Protein AF-A0A836E7M6-F1 (afdb_monomer_lite)

Sequence (163 aa):
PIEAVTPEIMNKVHDIVLTDRRVKVRELVEATSISHGTVISILHEQLDIKQLSARWVPRLLTVDHKRDRVTISKQCLEMFQRNPDEFLRRFITVDETWIHYFTPEMKKQWTSPNEPAPKKTVKSVGKAMATKFNEFRYELLPHQAYSPDLVPRDYFLFLNLKK

Organism: NCBI:txid230686

pLDDT: mean 73.66, std 19.16, range [34.62, 95.75]

Foldseek 3Di:
DLPPDDPVLLVVLVVVCVVPVPDDLVNNCVVRVDDSVNSVCSQCPVVVHDDDDDDDDVDDDDPVRVVVVVVLVVVLVVVCVVPVVVSVVLDDDDDDDDDPPDPDPDLDDDDDPPDDRDDDDDDDDDDDDPPVCVVVPRDDRDDPPDDCVSDDPPDPPPPPVPD

Structure (mmCIF, N/CA/C/O backbone):
data_AF-A0A836E7M6-F1
#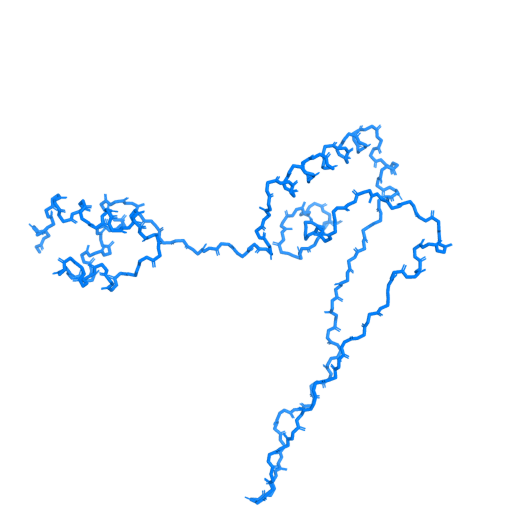
_entry.id   AF-A0A836E7M6-F1
#
loop_
_atom_site.group_PDB
_atom_site.id
_atom_site.type_symbol
_atom_site.label_atom_id
_atom_site.label_alt_id
_atom_site.label_comp_id
_atom_site.label_asym_id
_atom_site.label_entity_id
_atom_site.label_seq_id
_atom_site.pdbx_PDB_ins_code
_atom_site.Cartn_x
_atom_site.Cartn_y
_atom_site.Cartn_z
_atom_site.occupancy
_atom_site.B_iso_or_equiv
_atom_site.auth_seq_id
_atom_site.auth_comp_id
_atom_site.auth_asym_id
_atom_site.auth_atom_id
_atom_site.pdbx_PDB_model_num
ATOM 1 N N . PRO A 1 1 ? -32.120 -8.514 24.073 1.00 38.94 1 PRO A N 1
ATOM 2 C CA . PRO A 1 1 ? -32.872 -7.347 23.546 1.00 38.94 1 PRO A CA 1
ATOM 3 C C . PRO A 1 1 ? -31.928 -6.401 22.777 1.00 38.94 1 PRO A C 1
ATOM 5 O O . PRO A 1 1 ? -31.024 -5.835 23.381 1.00 38.94 1 PRO A O 1
ATOM 8 N N . ILE A 1 2 ? -32.091 -6.310 21.450 1.00 45.38 2 ILE A N 1
ATOM 9 C CA . ILE A 1 2 ? -31.237 -5.553 20.497 1.00 45.38 2 ILE A CA 1
ATOM 10 C C . ILE A 1 2 ? -31.928 -4.221 20.093 1.00 45.38 2 ILE A C 1
ATOM 12 O O . ILE A 1 2 ? -31.637 -3.616 19.074 1.00 45.38 2 ILE A O 1
ATOM 16 N N . GLU A 1 3 ? -32.862 -3.721 20.904 1.00 52.34 3 GLU A N 1
ATOM 17 C CA . GLU A 1 3 ? -33.766 -2.618 20.521 1.00 52.34 3 GLU A CA 1
ATOM 18 C C . GLU A 1 3 ? -33.234 -1.197 20.805 1.00 52.34 3 GLU A C 1
ATOM 20 O O . GLU A 1 3 ? -33.965 -0.229 20.639 1.00 52.34 3 GLU A O 1
ATOM 25 N N . ALA A 1 4 ? -31.969 -1.027 21.206 1.00 58.00 4 ALA A N 1
ATOM 26 C CA . ALA A 1 4 ? -31.433 0.281 21.624 1.00 58.00 4 ALA A CA 1
ATOM 27 C C . ALA A 1 4 ? -30.516 0.978 20.596 1.00 58.00 4 ALA A C 1
ATOM 29 O O . ALA A 1 4 ? -29.920 2.008 20.911 1.00 58.00 4 ALA A O 1
ATOM 30 N N . VAL A 1 5 ? -30.362 0.440 19.382 1.00 66.00 5 VAL A N 1
ATOM 31 C CA . VAL A 1 5 ? -29.508 1.054 18.350 1.00 66.00 5 VAL A CA 1
ATOM 32 C C . VAL A 1 5 ? -30.368 1.928 17.442 1.00 66.00 5 VAL A C 1
ATOM 34 O O . VAL A 1 5 ? -30.961 1.451 16.478 1.00 66.00 5 VAL A O 1
ATOM 37 N N . THR A 1 6 ? -30.466 3.217 17.770 1.00 83.88 6 THR A N 1
ATOM 38 C CA . THR A 1 6 ? -31.168 4.188 16.925 1.00 83.88 6 THR A CA 1
ATOM 39 C C . THR A 1 6 ? -30.327 4.554 15.692 1.00 83.88 6 THR A C 1
ATOM 41 O O . THR A 1 6 ? -29.092 4.527 15.751 1.00 83.88 6 THR A O 1
ATOM 44 N N . PRO A 1 7 ? -30.956 4.958 14.573 1.00 86.69 7 PRO A N 1
ATOM 45 C CA . PRO A 1 7 ? -30.233 5.461 13.401 1.00 86.69 7 PRO A CA 1
ATOM 46 C C . PRO A 1 7 ? -29.308 6.642 13.736 1.00 86.69 7 PRO A C 1
ATOM 48 O O . PRO A 1 7 ? -28.227 6.772 13.174 1.00 86.69 7 PRO A O 1
ATOM 51 N N . GLU A 1 8 ? -29.699 7.475 14.702 1.00 89.50 8 GLU A N 1
ATOM 52 C CA . GLU A 1 8 ? -28.905 8.605 15.201 1.00 89.50 8 GLU A CA 1
ATOM 53 C C . GLU A 1 8 ? -27.584 8.151 15.831 1.00 89.50 8 GLU A C 1
ATOM 55 O O . GLU A 1 8 ? -26.526 8.719 15.559 1.00 89.50 8 GLU A O 1
ATOM 60 N N . ILE A 1 9 ? -27.632 7.085 16.633 1.00 89.19 9 ILE A N 1
ATOM 61 C CA . ILE A 1 9 ? -26.455 6.460 17.233 1.00 89.19 9 ILE A CA 1
ATOM 62 C C . ILE A 1 9 ? -25.532 5.886 16.153 1.00 89.19 9 ILE A C 1
ATOM 64 O O . ILE A 1 9 ? -24.318 6.087 16.215 1.00 89.19 9 ILE A O 1
ATOM 68 N N . MET A 1 10 ? -26.098 5.198 15.157 1.00 91.25 10 MET A N 1
ATOM 69 C CA . MET A 1 10 ? -25.321 4.634 14.051 1.00 91.25 10 MET A CA 1
ATOM 70 C C . MET A 1 10 ? -24.617 5.726 13.249 1.00 91.25 10 MET A C 1
ATOM 72 O O . MET A 1 10 ? -23.420 5.611 12.990 1.00 91.25 10 MET A O 1
ATOM 76 N N . ASN A 1 11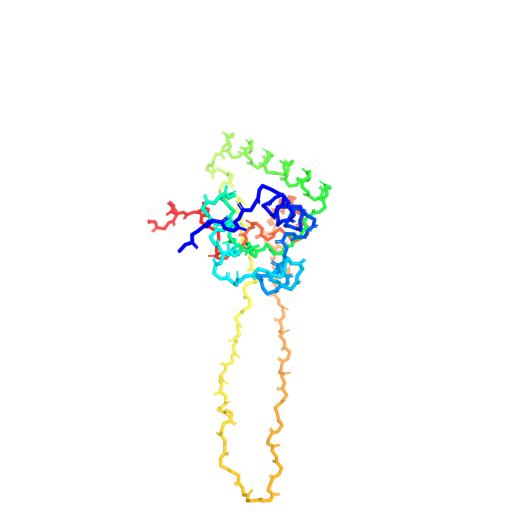 ? -25.335 6.803 12.923 1.00 93.44 11 ASN A N 1
ATOM 77 C CA . ASN A 1 11 ? -24.777 7.954 12.218 1.00 93.44 11 ASN A CA 1
ATOM 78 C C . ASN A 1 11 ? -23.654 8.601 13.032 1.00 93.44 11 ASN A C 1
ATOM 80 O O . ASN A 1 11 ? -22.582 8.857 12.496 1.00 93.44 11 ASN A O 1
ATOM 84 N N . LYS A 1 12 ? -23.835 8.756 14.348 1.00 93.94 12 LYS A N 1
ATOM 85 C CA . LYS A 1 12 ? -22.792 9.294 15.229 1.00 93.94 12 LYS A CA 1
ATOM 86 C C . LYS A 1 12 ? -21.534 8.415 15.258 1.00 93.94 12 LYS A C 1
ATOM 88 O O . LYS A 1 12 ? -20.429 8.945 15.171 1.00 93.94 12 LYS A O 1
ATOM 93 N N . VAL A 1 13 ? -21.673 7.088 15.364 1.00 94.00 13 VAL A N 1
ATOM 94 C CA . VAL A 1 13 ? -20.526 6.156 15.286 1.00 94.00 13 VAL A CA 1
ATOM 95 C C . VAL A 1 13 ? -19.837 6.273 13.926 1.00 94.00 13 VAL A C 1
ATOM 97 O O . VAL A 1 13 ? -18.610 6.367 13.863 1.00 94.00 13 VAL A O 1
ATOM 100 N N . HIS A 1 14 ? -20.619 6.304 12.848 1.00 94.81 14 HIS A N 1
ATOM 101 C CA . HIS A 1 14 ? -20.114 6.430 11.488 1.00 94.81 14 HIS A CA 1
ATOM 102 C C . HIS A 1 14 ? -19.328 7.737 11.291 1.00 94.81 14 HIS A C 1
ATOM 104 O O . HIS A 1 14 ? -18.195 7.696 10.812 1.00 94.81 14 HIS A O 1
ATOM 110 N N . ASP A 1 15 ? -19.861 8.871 11.745 1.00 95.69 15 ASP A N 1
ATOM 111 C CA . ASP A 1 15 ? -19.222 10.185 11.627 1.00 95.69 15 ASP A CA 1
ATOM 112 C C . ASP A 1 15 ? -17.899 10.263 12.399 1.00 95.69 15 ASP A C 1
ATOM 114 O O . ASP A 1 15 ? -16.906 10.787 11.881 1.00 95.69 15 ASP A O 1
ATOM 118 N N . ILE A 1 16 ? -17.836 9.684 13.606 1.00 95.50 16 ILE A N 1
ATOM 119 C CA . ILE A 1 16 ? -16.590 9.624 14.386 1.00 95.50 16 ILE A CA 1
ATOM 120 C C . ILE A 1 16 ? -15.530 8.810 13.631 1.00 95.50 16 ILE A C 1
ATOM 122 O O . ILE A 1 16 ? -14.387 9.253 13.508 1.00 95.50 16 ILE A O 1
ATOM 126 N N . VAL A 1 17 ? -15.904 7.655 13.071 1.00 94.44 17 VAL A N 1
ATOM 127 C CA . VAL A 1 17 ? -14.979 6.805 12.304 1.00 94.44 17 VAL A CA 1
ATOM 128 C C . VAL A 1 17 ? -14.541 7.465 10.993 1.00 94.44 17 VAL A C 1
ATOM 130 O O . VAL A 1 17 ? -13.392 7.301 10.581 1.00 94.44 17 VAL A O 1
ATOM 133 N N . LEU A 1 18 ? -15.422 8.204 10.312 1.00 93.56 18 LEU A N 1
ATOM 134 C CA . LEU A 1 18 ? -15.051 8.967 9.116 1.00 93.56 18 LEU A CA 1
ATOM 135 C C . LEU A 1 18 ? -14.072 10.101 9.441 1.00 93.56 18 LEU A C 1
ATOM 137 O O . LEU A 1 18 ? -13.164 10.353 8.646 1.00 93.56 18 LEU A O 1
ATOM 141 N N . THR A 1 19 ? -14.249 10.746 10.596 1.00 95.50 19 THR A N 1
ATOM 142 C CA . THR A 1 19 ? -13.398 11.849 11.065 1.00 95.50 19 THR A CA 1
ATOM 143 C C . THR A 1 19 ? -12.013 11.355 11.478 1.00 95.50 19 THR A C 1
ATOM 145 O O . THR A 1 19 ? -11.009 11.927 11.055 1.00 95.50 19 THR A O 1
ATOM 148 N N . ASP A 1 20 ? -11.940 10.266 12.249 1.00 94.25 20 ASP A N 1
ATOM 149 C CA . ASP A 1 20 ? -10.681 9.617 12.616 1.00 94.25 20 ASP A CA 1
ATOM 150 C C . ASP A 1 20 ? -10.727 8.108 12.351 1.00 94.25 20 ASP A C 1
ATOM 152 O O . ASP A 1 20 ? -11.255 7.307 13.124 1.00 94.25 20 ASP A O 1
ATOM 156 N N . ARG A 1 21 ? -10.062 7.699 11.267 1.00 92.50 21 ARG A N 1
ATOM 157 C CA . ARG A 1 21 ? -9.942 6.292 10.857 1.00 92.50 21 ARG A CA 1
ATOM 158 C C . ARG A 1 21 ? -9.106 5.434 11.814 1.00 92.50 21 ARG A C 1
ATOM 160 O O . ARG A 1 21 ? -9.010 4.226 11.598 1.00 92.50 21 ARG A O 1
ATOM 167 N N . ARG A 1 22 ? -8.455 6.029 12.820 1.00 93.75 22 ARG A N 1
ATOM 168 C CA . ARG A 1 22 ? -7.638 5.341 13.834 1.00 93.75 22 ARG A CA 1
ATOM 169 C C . ARG A 1 22 ? -8.299 5.300 15.213 1.00 93.75 22 ARG A C 1
ATOM 171 O O . ARG A 1 22 ? -7.666 4.797 16.145 1.00 93.75 22 ARG A O 1
ATOM 178 N N . VAL A 1 23 ? -9.540 5.781 15.331 1.00 94.44 23 VAL A N 1
ATOM 179 C CA . VAL A 1 23 ? -10.308 5.756 16.579 1.00 94.44 23 VAL A CA 1
ATOM 180 C C . VAL A 1 23 ? -10.402 4.336 17.137 1.00 94.44 23 VAL A C 1
ATOM 182 O O . VAL A 1 23 ? -10.625 3.361 16.409 1.00 94.44 23 VAL A O 1
ATOM 185 N N . LYS A 1 24 ? -10.210 4.196 18.449 1.00 94.44 24 LYS A N 1
ATOM 186 C CA . LYS A 1 24 ? -10.325 2.901 19.127 1.00 94.44 24 LYS A CA 1
ATOM 187 C C . LYS A 1 24 ? -11.761 2.658 19.568 1.00 94.44 24 LYS A C 1
ATOM 189 O O . LYS A 1 24 ? -12.466 3.580 19.961 1.00 94.44 24 LYS A O 1
ATOM 194 N N . VAL A 1 25 ? -12.162 1.388 19.636 1.00 94.25 25 VAL A N 1
ATOM 195 C CA . VAL A 1 25 ? -13.498 0.990 20.124 1.00 94.25 25 VAL A CA 1
ATOM 196 C C . VAL A 1 25 ? -13.809 1.591 21.503 1.00 94.25 25 VAL A C 1
ATOM 198 O O . VAL A 1 25 ? -14.919 2.053 21.723 1.00 94.25 25 VAL A O 1
ATOM 201 N N . ARG A 1 26 ? -12.825 1.679 22.409 1.00 95.56 26 ARG A N 1
ATOM 202 C CA . ARG A 1 26 ? -12.997 2.333 23.722 1.00 95.56 26 ARG A CA 1
ATOM 203 C C . ARG A 1 26 ? -13.388 3.819 23.618 1.00 95.56 26 ARG A C 1
ATOM 205 O O . ARG A 1 26 ? -14.227 4.274 24.376 1.00 95.56 26 ARG A O 1
ATOM 212 N N . GLU A 1 27 ? -12.814 4.553 22.663 1.00 94.94 27 GLU A N 1
ATOM 213 C CA . GLU A 1 27 ? -13.073 5.986 22.465 1.00 94.94 27 GLU A CA 1
ATOM 214 C C . GLU A 1 27 ? -14.472 6.180 21.867 1.00 94.94 27 GLU A C 1
ATOM 216 O O . GLU A 1 27 ? -15.183 7.110 22.231 1.00 94.94 27 GLU A O 1
ATOM 221 N N . LEU A 1 28 ? -14.917 5.242 21.020 1.00 94.62 28 LEU A N 1
ATOM 222 C CA . LEU A 1 28 ? -16.299 5.188 20.539 1.00 94.62 28 LEU A CA 1
ATOM 223 C C . LEU A 1 28 ? -17.289 4.896 21.671 1.00 94.62 28 LEU A C 1
ATOM 225 O O . LEU A 1 28 ? -18.326 5.553 21.751 1.00 94.62 28 LEU A O 1
ATOM 229 N N . VAL A 1 29 ? -16.972 3.947 22.557 1.00 95.75 29 VAL A N 1
ATOM 230 C CA . VAL A 1 29 ? -17.775 3.637 23.753 1.00 95.75 29 VAL A CA 1
ATOM 231 C C . VAL A 1 29 ? -17.930 4.875 24.633 1.00 95.75 29 VAL A C 1
ATOM 233 O O . VAL A 1 29 ? -19.049 5.224 24.997 1.00 95.75 29 VAL A O 1
ATOM 236 N N . GLU A 1 30 ? -16.837 5.583 24.914 1.00 94.56 30 GLU A N 1
ATOM 237 C CA . GLU A 1 30 ? -16.850 6.816 25.710 1.00 94.56 30 GLU A CA 1
ATOM 238 C C . GLU A 1 30 ? -17.658 7.933 25.026 1.00 94.56 30 GLU A C 1
ATOM 240 O O . GLU A 1 30 ? -18.517 8.553 25.651 1.00 94.56 30 GLU A O 1
ATOM 245 N N . ALA A 1 31 ? -17.458 8.149 23.721 1.00 92.31 31 ALA A N 1
ATOM 246 C CA . ALA A 1 31 ? -18.125 9.217 22.970 1.00 92.31 31 ALA A CA 1
ATOM 247 C C . ALA A 1 31 ? -19.633 8.984 22.756 1.00 92.31 31 ALA A C 1
ATOM 249 O O . ALA A 1 31 ? -20.400 9.939 22.563 1.00 92.31 31 ALA A O 1
ATOM 250 N N . THR A 1 32 ? -20.068 7.723 22.742 1.00 91.25 32 THR A N 1
ATOM 251 C CA . THR A 1 32 ? -21.464 7.346 22.469 1.00 91.25 32 THR A CA 1
ATOM 252 C C . THR A 1 32 ? -22.212 6.837 23.697 1.00 91.25 32 THR A C 1
ATOM 254 O O . THR A 1 32 ? -23.437 6.791 23.659 1.00 91.25 32 THR A O 1
ATOM 257 N N . SER A 1 33 ? -21.508 6.529 24.794 1.00 92.06 33 SER A N 1
ATOM 258 C CA . SER A 1 33 ? -22.060 5.892 26.003 1.00 92.06 33 SER A CA 1
ATOM 259 C C . SER A 1 33 ? -22.741 4.543 25.728 1.00 92.06 33 SER A C 1
ATOM 261 O O . SER A 1 33 ? -23.688 4.155 26.408 1.00 92.06 33 SER A O 1
ATOM 263 N N . ILE A 1 34 ? -22.258 3.817 24.718 1.00 91.62 34 ILE A N 1
ATOM 264 C CA . ILE A 1 34 ? -22.796 2.523 24.280 1.00 91.62 34 ILE A CA 1
ATOM 265 C C . ILE A 1 34 ? -21.886 1.399 24.761 1.00 91.62 34 ILE A C 1
ATOM 267 O O . ILE A 1 34 ? -20.675 1.567 24.872 1.00 91.62 34 ILE A O 1
ATOM 271 N N . SER A 1 35 ? -22.452 0.217 25.015 1.00 94.06 35 SER A N 1
ATOM 272 C CA . SER A 1 35 ? -21.654 -0.949 25.392 1.00 94.06 35 SER A CA 1
ATOM 273 C C . SER A 1 35 ? -20.634 -1.333 24.307 1.00 94.06 35 SER A C 1
ATOM 275 O O . SER A 1 35 ? -20.905 -1.252 23.108 1.00 94.06 35 SER A O 1
ATOM 277 N N . HIS A 1 36 ? -19.468 -1.828 24.726 1.00 95.06 36 HIS A N 1
ATOM 278 C CA . HIS A 1 36 ? -18.398 -2.258 23.819 1.00 95.06 36 HIS A CA 1
ATOM 279 C C . HIS A 1 36 ? -18.863 -3.289 22.776 1.00 95.06 36 HIS A C 1
ATOM 281 O O . HIS A 1 36 ? -18.500 -3.190 21.607 1.00 95.06 36 HIS A O 1
ATOM 287 N N . GLY A 1 37 ? -19.693 -4.258 23.181 1.00 94.06 37 GLY A N 1
ATOM 288 C CA . GLY A 1 37 ? -20.238 -5.272 22.272 1.00 94.06 37 GLY A CA 1
ATOM 289 C C . GLY A 1 37 ? -21.148 -4.669 21.203 1.00 94.06 37 GLY A C 1
ATOM 290 O O . GLY A 1 37 ? -21.018 -4.996 20.030 1.00 94.06 37 GLY A O 1
ATOM 291 N N . THR A 1 38 ? -22.005 -3.720 21.586 1.00 93.31 38 THR A N 1
ATOM 292 C CA . THR A 1 38 ? -22.896 -3.032 20.644 1.00 93.31 38 THR A CA 1
ATOM 293 C C . THR A 1 38 ? -22.119 -2.162 19.656 1.00 93.31 38 THR A C 1
ATOM 295 O O . THR A 1 38 ? -22.464 -2.153 18.481 1.00 93.31 38 THR A O 1
ATOM 298 N N . VAL A 1 39 ? -21.048 -1.479 20.085 1.00 94.62 39 VAL A N 1
ATOM 299 C CA . VAL A 1 39 ? -20.171 -0.729 19.163 1.00 94.62 39 VAL A CA 1
ATOM 300 C C . VAL A 1 39 ? -19.528 -1.664 18.137 1.00 94.62 39 VAL A C 1
ATOM 302 O O . VAL A 1 39 ? -19.497 -1.334 16.955 1.00 94.62 39 VAL A O 1
ATOM 305 N N . ILE A 1 40 ? -19.050 -2.839 18.562 1.00 94.31 40 ILE A N 1
ATOM 306 C CA . ILE A 1 40 ? -18.490 -3.846 17.648 1.00 94.31 40 ILE A CA 1
ATOM 307 C C . ILE A 1 40 ? -19.542 -4.313 16.644 1.00 94.31 40 ILE A C 1
ATOM 309 O O . ILE A 1 40 ? -19.246 -4.306 15.450 1.00 94.31 40 ILE A O 1
ATOM 313 N N . SER A 1 41 ? -20.750 -4.671 17.097 1.00 94.12 41 SER A N 1
ATOM 314 C CA . SER A 1 41 ? -21.831 -5.043 16.179 1.00 94.12 41 SER A CA 1
ATOM 315 C C . SER A 1 41 ? -22.094 -3.908 15.193 1.00 94.12 41 SER A C 1
ATOM 317 O O . SER A 1 41 ? -21.947 -4.150 14.004 1.00 94.12 41 SER A O 1
ATOM 319 N N . ILE A 1 42 ? -22.316 -2.664 15.653 1.00 93.88 42 ILE A N 1
ATOM 320 C CA . ILE A 1 42 ? -22.547 -1.490 14.780 1.00 93.88 42 ILE A CA 1
ATOM 321 C C . ILE A 1 42 ? -21.475 -1.373 13.694 1.00 93.88 42 ILE A C 1
ATOM 323 O O . ILE A 1 42 ? -21.802 -1.200 12.521 1.00 93.88 42 ILE A O 1
ATOM 327 N N . LEU A 1 43 ? -20.198 -1.484 14.069 1.00 94.31 43 LEU A N 1
ATOM 328 C CA . LEU A 1 43 ? -19.095 -1.393 13.117 1.00 94.31 43 LEU A CA 1
ATOM 329 C C . LEU A 1 43 ? -19.121 -2.537 12.097 1.00 94.31 43 LEU A C 1
ATOM 331 O O . LEU A 1 43 ? -19.017 -2.268 10.906 1.00 94.31 43 LEU A O 1
ATOM 335 N N . HIS A 1 44 ? -19.254 -3.786 12.541 1.00 93.94 44 HIS A N 1
ATOM 336 C CA . HIS A 1 44 ? -19.081 -4.959 11.680 1.00 93.94 44 HIS A CA 1
ATOM 337 C C . HIS A 1 44 ? -20.348 -5.401 10.941 1.00 93.94 44 HIS A C 1
ATOM 339 O O . HIS A 1 44 ? -20.262 -5.799 9.784 1.00 93.94 44 HIS A O 1
ATOM 345 N N . GLU A 1 45 ? -21.501 -5.373 11.601 1.00 92.50 45 GLU A N 1
ATOM 346 C CA . GLU A 1 45 ? -22.767 -5.916 11.104 1.00 92.50 45 GLU A CA 1
ATOM 347 C C . GLU A 1 45 ? -23.610 -4.841 10.408 1.00 92.50 45 GLU A C 1
ATOM 349 O O . GLU A 1 45 ? -24.139 -5.088 9.327 1.00 92.50 45 GLU A O 1
ATOM 354 N N . GLN A 1 46 ? -23.731 -3.646 10.997 1.00 91.81 46 GLN A N 1
ATOM 355 C CA . GLN A 1 46 ? -24.587 -2.587 10.452 1.00 91.81 46 GLN A CA 1
ATOM 356 C C . GLN A 1 46 ? -23.860 -1.670 9.457 1.00 91.81 46 GLN A C 1
ATOM 358 O O . GLN A 1 46 ? -24.475 -1.227 8.489 1.00 91.81 46 GLN A O 1
ATOM 363 N N . LEU A 1 47 ? -22.577 -1.361 9.686 1.00 92.50 47 LEU A N 1
ATOM 364 C CA . LEU A 1 47 ? -21.792 -0.451 8.836 1.00 92.50 47 LEU A CA 1
ATOM 365 C C . LEU A 1 47 ? -20.800 -1.169 7.893 1.00 92.50 47 LEU A C 1
ATOM 367 O O . LEU A 1 47 ? -20.177 -0.503 7.070 1.00 92.50 47 LEU A O 1
ATOM 371 N N . ASP A 1 48 ? -20.626 -2.493 8.019 1.00 93.44 48 ASP A N 1
ATOM 372 C CA . ASP A 1 48 ? -19.619 -3.321 7.308 1.00 93.44 48 ASP A CA 1
ATOM 373 C C . ASP A 1 48 ? -18.192 -2.722 7.320 1.00 93.44 48 ASP A C 1
ATOM 375 O O . ASP A 1 48 ? -17.393 -2.857 6.387 1.00 93.44 48 ASP A O 1
ATOM 379 N N . ILE A 1 49 ? -17.839 -2.044 8.411 1.00 92.38 49 ILE A N 1
ATOM 380 C CA . ILE A 1 49 ? -16.510 -1.485 8.633 1.00 92.38 49 ILE A CA 1
ATOM 381 C C . ILE A 1 49 ? -15.590 -2.589 9.145 1.00 92.38 49 ILE A C 1
ATOM 383 O O . ILE A 1 49 ? -15.872 -3.297 10.112 1.00 92.38 49 ILE A O 1
ATOM 387 N N . LYS A 1 50 ? -14.428 -2.712 8.501 1.00 90.69 50 LYS A N 1
ATOM 388 C CA . LYS A 1 50 ? -13.408 -3.708 8.838 1.00 90.69 50 LYS A CA 1
ATOM 389 C C . LYS A 1 50 ? -12.156 -3.019 9.344 1.00 90.69 50 LYS A C 1
ATOM 391 O O . LYS A 1 50 ? -11.622 -2.117 8.698 1.00 90.69 50 LYS A O 1
ATOM 396 N N . GLN A 1 51 ? -11.654 -3.484 10.483 1.00 89.88 51 GLN A N 1
ATOM 397 C CA . GLN A 1 51 ? -10.351 -3.070 10.973 1.00 89.88 51 GLN A CA 1
ATOM 398 C C . GLN A 1 51 ? -9.266 -3.784 10.166 1.00 89.88 51 GLN A C 1
ATOM 400 O O . GLN A 1 51 ? -9.177 -5.010 10.164 1.00 89.88 51 GLN A O 1
ATOM 405 N N . LEU A 1 52 ? -8.436 -3.008 9.474 1.00 88.12 52 LEU A N 1
ATOM 406 C CA . LEU A 1 52 ? -7.329 -3.523 8.676 1.00 88.12 52 LEU A CA 1
ATOM 407 C C . LEU A 1 52 ? -6.000 -3.086 9.285 1.00 88.12 52 LEU A C 1
ATOM 409 O O . LEU A 1 52 ? -5.851 -1.957 9.756 1.00 88.12 52 LEU A O 1
ATOM 413 N N . SER A 1 53 ? -5.004 -3.968 9.241 1.00 84.06 53 SER A N 1
ATOM 414 C CA . SER A 1 53 ? -3.627 -3.589 9.540 1.00 84.06 53 SER A CA 1
ATOM 415 C C . SER A 1 53 ? -3.060 -2.759 8.390 1.00 84.06 53 SER A C 1
ATOM 417 O O . SER A 1 53 ? -3.135 -3.170 7.227 1.00 84.06 53 SER A O 1
ATOM 419 N N . ALA A 1 54 ? -2.439 -1.623 8.707 1.00 81.88 54 ALA A N 1
ATOM 420 C CA . ALA A 1 54 ? -1.679 -0.870 7.719 1.00 81.88 54 ALA A CA 1
ATOM 421 C C . ALA A 1 54 ? -0.544 -1.735 7.146 1.00 81.88 54 ALA A C 1
ATOM 423 O O . ALA A 1 54 ? 0.103 -2.496 7.868 1.00 81.88 54 ALA A O 1
ATOM 424 N N . ARG A 1 55 ? -0.288 -1.607 5.842 1.00 83.62 55 ARG A N 1
ATOM 425 C CA . ARG A 1 55 ? 0.877 -2.230 5.209 1.00 83.62 55 ARG A CA 1
ATOM 426 C C . ARG A 1 55 ? 2.107 -1.368 5.467 1.00 83.62 55 ARG A C 1
ATOM 428 O O . ARG A 1 55 ? 2.059 -0.154 5.274 1.00 83.62 55 ARG A O 1
ATOM 435 N N . TRP A 1 56 ? 3.206 -1.997 5.876 1.00 77.44 56 TRP A N 1
ATOM 436 C CA . TRP A 1 56 ? 4.492 -1.322 6.007 1.00 77.44 56 TRP A CA 1
ATOM 437 C C . TRP A 1 56 ? 5.023 -0.961 4.623 1.00 77.44 56 TRP A C 1
ATOM 439 O O . TRP A 1 56 ? 5.356 -1.835 3.826 1.00 77.44 56 TRP A O 1
ATOM 449 N N . VAL A 1 57 ? 5.098 0.337 4.343 1.00 77.12 57 VAL A N 1
ATOM 450 C CA . VAL A 1 57 ? 5.699 0.862 3.116 1.00 77.12 57 VAL A CA 1
ATOM 451 C C . VAL A 1 57 ? 7.036 1.500 3.495 1.00 77.12 57 VAL A C 1
ATOM 453 O O . VAL A 1 57 ? 7.042 2.342 4.393 1.00 77.12 57 VAL A O 1
ATOM 456 N N . PRO A 1 58 ? 8.157 1.142 2.836 1.00 75.00 58 PRO A N 1
ATOM 457 C CA . PRO A 1 58 ? 9.485 1.635 3.204 1.00 75.00 58 PRO A CA 1
ATOM 458 C C . PRO A 1 58 ? 9.572 3.159 3.312 1.00 75.00 58 PRO A C 1
ATOM 460 O O . PRO A 1 58 ? 10.231 3.676 4.212 1.00 75.00 58 PRO A O 1
ATOM 463 N N . ARG A 1 59 ? 8.908 3.884 2.400 1.00 76.19 59 ARG A N 1
ATOM 464 C CA . ARG A 1 59 ? 8.826 5.350 2.398 1.00 76.19 59 ARG A CA 1
ATOM 465 C C . ARG A 1 59 ? 7.537 5.836 1.750 1.00 76.19 59 ARG A C 1
ATOM 467 O O . ARG A 1 59 ? 7.037 5.226 0.807 1.00 76.19 59 ARG A O 1
ATOM 474 N N . LEU A 1 60 ? 7.053 6.991 2.202 1.00 83.50 60 LEU A N 1
ATOM 475 C CA . LEU A 1 60 ? 6.018 7.736 1.495 1.00 83.50 60 LEU A CA 1
ATOM 476 C C . LEU A 1 60 ? 6.669 8.562 0.378 1.00 83.50 60 LEU A C 1
ATOM 478 O O . LEU A 1 60 ? 7.518 9.412 0.637 1.00 83.50 60 LEU A O 1
ATOM 482 N N . LEU A 1 61 ? 6.298 8.285 -0.870 1.00 84.56 61 LEU A N 1
ATOM 483 C CA . LEU A 1 61 ? 6.860 8.963 -2.039 1.00 84.56 61 LEU A CA 1
ATOM 484 C C . LEU A 1 61 ? 6.155 10.294 -2.309 1.00 84.56 61 LEU A C 1
ATOM 486 O O . LEU A 1 61 ? 4.924 10.368 -2.242 1.00 84.56 61 LEU A O 1
ATOM 490 N N . THR A 1 62 ? 6.933 11.306 -2.701 1.00 90.06 62 THR A N 1
ATOM 491 C CA . THR A 1 62 ? 6.415 12.567 -3.245 1.00 90.06 62 THR A CA 1
ATOM 492 C C . THR A 1 62 ? 5.801 12.342 -4.630 1.00 90.06 62 THR A C 1
ATOM 494 O O . THR A 1 62 ? 5.980 11.287 -5.249 1.00 90.06 62 THR A O 1
ATOM 497 N N . VAL A 1 63 ? 5.054 13.329 -5.129 1.00 91.81 63 VAL A N 1
ATOM 498 C CA . VAL A 1 63 ? 4.463 13.277 -6.478 1.00 91.81 63 VAL A CA 1
ATOM 499 C C . VAL A 1 63 ? 5.552 13.145 -7.547 1.00 91.81 63 VAL A C 1
ATOM 501 O O . VAL A 1 63 ? 5.420 12.311 -8.442 1.00 91.81 63 VAL A O 1
ATOM 504 N N . ASP A 1 64 ? 6.652 13.883 -7.402 1.00 90.31 64 ASP A N 1
ATOM 505 C CA . ASP A 1 64 ? 7.777 13.834 -8.339 1.00 90.31 64 ASP A CA 1
ATOM 506 C C . ASP A 1 64 ? 8.471 12.472 -8.313 1.00 90.31 64 ASP A C 1
ATOM 508 O O . ASP A 1 64 ? 8.670 11.867 -9.365 1.00 90.31 64 ASP A O 1
ATOM 512 N N . HIS A 1 65 ? 8.700 11.897 -7.122 1.00 85.19 65 HIS A N 1
ATOM 513 C CA . HIS A 1 65 ? 9.260 10.548 -7.024 1.00 85.19 65 HIS A CA 1
ATOM 514 C C . HIS A 1 65 ? 8.394 9.508 -7.746 1.00 85.19 65 HIS A C 1
ATOM 516 O O . HIS A 1 65 ? 8.911 8.619 -8.420 1.00 85.19 65 HIS A O 1
ATOM 522 N N . LYS A 1 66 ? 7.064 9.612 -7.635 1.00 86.88 66 LYS A N 1
ATOM 523 C CA . LYS A 1 66 ? 6.145 8.712 -8.349 1.00 86.88 66 LYS A CA 1
ATOM 524 C C . LYS A 1 66 ? 6.229 8.904 -9.863 1.00 86.88 66 LYS A C 1
ATOM 526 O O . LYS A 1 66 ? 6.219 7.910 -10.588 1.00 86.88 66 LYS A O 1
ATOM 531 N N . ARG A 1 67 ? 6.310 10.153 -10.335 1.00 90.19 67 ARG A N 1
ATOM 532 C CA . ARG A 1 67 ? 6.411 10.473 -11.765 1.00 90.19 67 ARG A CA 1
ATOM 533 C C . ARG A 1 67 ? 7.675 9.874 -12.367 1.00 90.19 67 ARG A C 1
ATOM 535 O O . ARG A 1 67 ? 7.580 9.121 -13.332 1.00 90.19 67 ARG A O 1
ATOM 542 N N . ASP A 1 68 ? 8.822 10.146 -11.763 1.00 86.00 68 ASP A N 1
ATOM 543 C CA . ASP A 1 68 ? 10.114 9.629 -12.211 1.00 86.00 68 ASP A CA 1
ATOM 544 C C . ASP A 1 68 ? 10.122 8.102 -12.274 1.00 86.00 68 ASP A C 1
ATOM 546 O O . ASP A 1 68 ? 10.556 7.520 -13.264 1.00 86.00 68 ASP A O 1
ATOM 550 N N . ARG A 1 69 ? 9.574 7.434 -11.251 1.00 87.25 69 ARG A N 1
ATOM 551 C CA . ARG A 1 69 ? 9.484 5.968 -11.233 1.00 87.25 69 ARG A CA 1
ATOM 552 C C . ARG A 1 69 ? 8.666 5.417 -12.382 1.00 87.25 69 ARG A C 1
ATOM 554 O O . ARG A 1 69 ? 9.072 4.426 -12.984 1.00 87.25 69 ARG A O 1
ATOM 561 N N . VAL A 1 70 ? 7.522 6.032 -12.685 1.00 88.06 70 VAL A N 1
ATOM 562 C CA . VAL A 1 70 ? 6.697 5.624 -13.829 1.00 88.06 70 VAL A CA 1
ATOM 563 C C . VAL A 1 70 ? 7.464 5.833 -15.132 1.00 88.06 70 VAL A C 1
ATOM 565 O O . VAL A 1 70 ? 7.454 4.946 -15.982 1.00 88.06 70 VAL A O 1
ATOM 568 N N . THR A 1 71 ? 8.156 6.963 -15.278 1.00 90.44 71 THR A N 1
ATOM 569 C CA . THR A 1 71 ? 8.973 7.265 -16.460 1.00 90.44 71 THR A CA 1
ATOM 570 C C . THR A 1 71 ? 10.082 6.232 -16.659 1.00 90.44 71 THR A C 1
ATOM 572 O O . THR A 1 71 ? 10.155 5.623 -17.724 1.00 90.44 71 THR A O 1
ATOM 575 N N . ILE A 1 72 ? 10.884 5.965 -15.625 1.00 86.75 72 ILE A N 1
ATOM 576 C CA . ILE A 1 72 ? 11.976 4.980 -15.671 1.00 86.75 72 ILE A CA 1
ATOM 577 C C . ILE A 1 72 ? 11.419 3.579 -15.949 1.00 86.75 72 ILE A C 1
ATOM 579 O O . ILE A 1 72 ? 11.934 2.867 -16.804 1.00 86.75 72 ILE A O 1
ATOM 583 N N . SER A 1 73 ? 10.319 3.191 -15.295 1.00 86.25 73 SER A N 1
ATOM 584 C CA . SER A 1 73 ? 9.709 1.869 -15.506 1.00 86.25 73 SER A CA 1
ATOM 585 C C . SER A 1 73 ? 9.230 1.674 -16.945 1.00 86.25 73 SER A C 1
ATOM 587 O O . SER A 1 73 ? 9.406 0.595 -17.505 1.00 86.25 73 SER A O 1
ATOM 589 N N . LYS A 1 74 ? 8.654 2.714 -17.565 1.00 88.81 74 LYS A N 1
ATOM 590 C CA . LYS A 1 74 ? 8.255 2.679 -18.980 1.00 88.81 74 LYS A CA 1
ATOM 591 C C . LYS A 1 74 ? 9.462 2.523 -19.900 1.00 88.81 74 LYS A C 1
ATOM 593 O O . LYS A 1 74 ? 9.428 1.676 -20.783 1.00 88.81 74 LYS A O 1
ATOM 598 N N . GLN A 1 75 ? 10.537 3.271 -19.652 1.00 87.62 75 GLN A N 1
ATOM 599 C CA . GLN A 1 75 ? 11.777 3.151 -20.424 1.00 87.62 75 GLN A CA 1
ATOM 600 C C . GLN A 1 75 ? 12.382 1.746 -20.304 1.00 87.62 75 GLN A C 1
ATOM 602 O O . GLN A 1 75 ? 12.722 1.137 -21.315 1.00 87.62 75 GLN A O 1
ATOM 607 N N . CYS A 1 76 ? 12.456 1.195 -19.089 1.00 85.81 76 CYS A N 1
ATOM 608 C CA . CYS A 1 76 ? 12.911 -0.179 -18.865 1.00 85.81 76 CYS A CA 1
ATOM 609 C C . CYS A 1 76 ? 12.039 -1.201 -19.601 1.00 85.81 76 CYS A C 1
ATOM 611 O O . CYS A 1 76 ? 12.571 -2.120 -20.219 1.00 85.81 76 CYS A O 1
ATOM 613 N N . LEU A 1 77 ? 10.714 -1.027 -19.579 1.00 88.19 77 LEU A N 1
ATOM 614 C CA . LEU A 1 77 ? 9.790 -1.904 -20.294 1.00 88.19 77 LEU A CA 1
ATOM 615 C C . LEU A 1 77 ? 9.991 -1.834 -21.813 1.00 88.19 77 LEU A C 1
ATOM 617 O O . LEU A 1 77 ? 10.020 -2.874 -22.461 1.00 88.19 77 LEU A O 1
ATOM 621 N N . GLU A 1 78 ? 10.158 -0.638 -22.379 1.00 90.69 78 GLU A N 1
ATOM 622 C CA . GLU A 1 78 ? 10.430 -0.469 -23.810 1.00 90.69 78 GLU A CA 1
ATOM 623 C C . GLU A 1 78 ? 11.747 -1.137 -24.220 1.00 90.69 78 GLU A C 1
ATOM 625 O O . GLU A 1 78 ? 11.796 -1.825 -25.240 1.00 90.69 78 GLU A O 1
ATOM 630 N N . MET A 1 79 ? 12.808 -0.975 -23.423 1.00 87.38 79 MET A N 1
ATOM 631 C CA . MET A 1 79 ? 14.091 -1.642 -23.670 1.00 87.38 79 MET A CA 1
ATOM 632 C C . MET A 1 79 ? 13.948 -3.166 -23.608 1.00 87.38 79 MET A C 1
ATOM 634 O O . MET A 1 79 ? 14.391 -3.860 -24.524 1.00 87.38 79 MET A O 1
ATOM 638 N N . P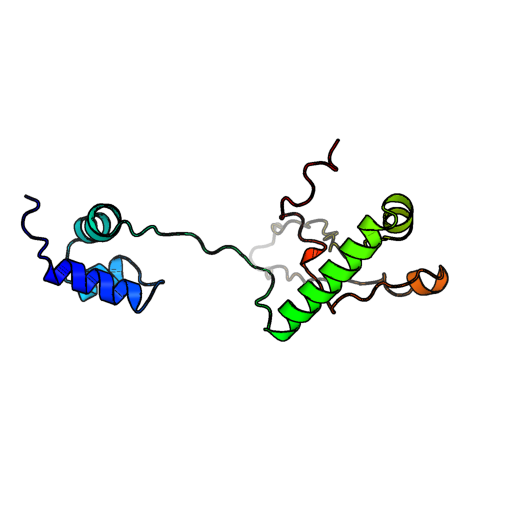HE A 1 80 ? 13.254 -3.676 -22.587 1.00 87.81 80 PHE A N 1
ATOM 639 C CA . PHE A 1 80 ? 12.972 -5.102 -22.446 1.00 87.81 80 PHE A CA 1
ATOM 640 C C . PHE A 1 80 ? 12.166 -5.650 -23.630 1.00 87.81 80 PHE A C 1
ATOM 642 O O . PHE A 1 80 ? 12.498 -6.703 -24.156 1.00 87.81 80 PHE A O 1
ATOM 649 N N . GLN A 1 81 ? 11.140 -4.934 -24.095 1.00 91.62 81 GLN A N 1
ATOM 650 C CA . GLN A 1 81 ? 10.315 -5.365 -25.228 1.00 91.62 81 GLN A CA 1
ATOM 651 C C . GLN A 1 81 ? 11.078 -5.385 -26.558 1.00 91.62 81 GLN A C 1
ATOM 653 O O . GLN A 1 81 ? 10.783 -6.222 -27.409 1.00 91.62 81 GLN A O 1
ATOM 658 N N . ARG A 1 82 ? 12.051 -4.484 -26.753 1.00 93.12 82 ARG A N 1
ATOM 659 C CA . ARG A 1 82 ? 12.867 -4.438 -27.978 1.00 93.12 82 ARG A CA 1
ATOM 660 C C . ARG A 1 82 ? 13.828 -5.616 -28.080 1.00 93.12 82 ARG A C 1
ATOM 662 O O . ARG A 1 82 ? 13.983 -6.172 -29.164 1.00 93.12 82 ARG A O 1
ATOM 669 N N . ASN A 1 83 ? 14.498 -5.964 -26.983 1.00 91.50 83 ASN A N 1
ATOM 670 C CA . ASN A 1 83 ? 15.422 -7.094 -26.942 1.00 91.50 83 ASN A CA 1
ATOM 671 C C . ASN A 1 83 ? 15.564 -7.628 -25.504 1.00 91.50 83 ASN A C 1
ATOM 673 O O . ASN A 1 83 ? 16.438 -7.165 -24.765 1.00 91.50 83 ASN A O 1
ATOM 677 N N . PRO A 1 84 ? 14.731 -8.605 -25.105 1.00 88.94 84 PRO A N 1
ATOM 678 C CA . PRO A 1 84 ? 14.750 -9.143 -23.747 1.00 88.94 84 PRO A CA 1
ATOM 679 C C . PRO A 1 84 ? 16.107 -9.736 -23.356 1.00 88.94 84 PRO A C 1
ATOM 681 O O . PRO A 1 84 ? 16.595 -9.489 -22.254 1.00 88.94 84 PRO A O 1
ATOM 684 N N . ASP A 1 85 ? 16.731 -10.493 -24.264 1.00 88.56 85 ASP A N 1
ATOM 685 C CA . ASP A 1 85 ? 17.975 -11.217 -23.990 1.00 88.56 85 ASP A CA 1
ATOM 686 C C . ASP A 1 85 ? 19.148 -10.264 -23.764 1.00 88.56 85 ASP A C 1
ATOM 688 O O . ASP A 1 85 ? 19.958 -10.465 -22.859 1.00 88.56 85 ASP A O 1
ATOM 692 N N . GLU A 1 86 ? 19.255 -9.214 -24.577 1.00 86.94 86 GLU A N 1
ATOM 693 C CA . GLU A 1 86 ? 20.312 -8.217 -24.421 1.00 86.94 86 GLU A CA 1
ATOM 694 C C . GLU A 1 86 ? 20.085 -7.337 -23.191 1.00 86.94 86 GLU A C 1
ATOM 696 O O . GLU A 1 86 ? 21.028 -7.124 -22.420 1.00 86.94 86 GLU A O 1
ATOM 701 N N . PHE A 1 87 ? 18.833 -6.933 -22.955 1.00 83.12 87 PHE A N 1
ATOM 702 C CA . PHE A 1 87 ? 18.464 -6.148 -21.786 1.00 83.12 87 PHE A CA 1
ATOM 703 C C . PHE A 1 87 ? 18.849 -6.886 -20.501 1.00 83.12 87 PHE A C 1
ATOM 705 O O . PHE A 1 87 ? 19.565 -6.337 -19.667 1.00 83.12 87 PHE A O 1
ATOM 712 N N . LEU A 1 88 ? 18.456 -8.158 -20.367 1.00 83.19 88 LEU A N 1
ATOM 713 C CA . LEU A 1 88 ? 18.779 -8.968 -19.190 1.00 83.19 88 LEU A CA 1
ATOM 714 C C . LEU A 1 88 ? 20.279 -9.268 -19.065 1.00 83.19 88 LEU A C 1
ATOM 716 O O . LEU A 1 88 ? 20.785 -9.319 -17.948 1.00 83.19 88 LEU A O 1
ATOM 720 N N . ARG A 1 89 ? 21.017 -9.417 -20.177 1.00 82.00 89 ARG A N 1
ATOM 721 C CA . ARG A 1 89 ? 22.486 -9.585 -20.146 1.00 82.00 89 ARG A CA 1
ATOM 722 C C . ARG A 1 89 ? 23.215 -8.355 -19.609 1.00 82.00 89 ARG A C 1
ATOM 724 O O . ARG A 1 89 ? 24.295 -8.502 -19.042 1.00 82.00 89 ARG A O 1
ATOM 731 N N . ARG A 1 90 ? 22.663 -7.157 -19.815 1.00 77.31 90 ARG A N 1
ATOM 732 C CA . ARG A 1 90 ? 23.241 -5.889 -19.338 1.00 77.31 90 ARG A CA 1
ATOM 733 C C . ARG A 1 90 ? 22.704 -5.459 -17.973 1.00 77.31 90 ARG A C 1
ATOM 735 O O . ARG A 1 90 ? 23.324 -4.628 -17.315 1.00 77.31 90 ARG A O 1
ATOM 742 N N . PHE A 1 91 ? 21.579 -6.020 -17.534 1.00 71.38 91 PHE A N 1
ATOM 743 C CA . PHE A 1 91 ? 20.925 -5.648 -16.285 1.00 71.38 91 PHE A CA 1
ATOM 744 C C . PHE A 1 91 ? 21.603 -6.307 -15.075 1.00 71.38 91 PHE A C 1
ATOM 746 O O . PHE A 1 91 ? 21.359 -7.470 -14.757 1.00 71.38 91 PHE A O 1
ATOM 753 N N . ILE A 1 92 ? 22.448 -5.550 -14.370 1.00 68.94 92 ILE A N 1
ATOM 754 C CA . ILE A 1 92 ? 23.071 -5.983 -13.113 1.00 68.94 92 ILE A CA 1
ATOM 755 C C . ILE A 1 92 ? 22.346 -5.310 -11.946 1.00 68.94 92 ILE A C 1
ATOM 757 O O . ILE A 1 92 ? 22.383 -4.089 -11.800 1.00 68.94 92 ILE A O 1
ATOM 761 N N . THR A 1 93 ? 21.708 -6.102 -11.084 1.00 69.56 93 THR A N 1
ATOM 762 C CA . THR A 1 93 ? 21.149 -5.610 -9.818 1.00 69.56 93 THR A CA 1
ATOM 763 C C . THR A 1 93 ? 22.177 -5.730 -8.707 1.00 69.56 93 THR A C 1
ATOM 765 O O . THR A 1 93 ? 22.757 -6.799 -8.509 1.00 69.56 93 THR A O 1
ATOM 768 N N . VAL A 1 94 ? 22.359 -4.659 -7.943 1.00 65.81 94 VAL A N 1
ATOM 769 C CA . VAL A 1 94 ? 23.248 -4.632 -6.782 1.00 65.81 94 VAL A CA 1
ATOM 770 C C . VAL A 1 94 ? 22.442 -4.098 -5.616 1.00 65.81 94 VAL A C 1
ATOM 772 O O . VAL A 1 94 ? 21.839 -3.033 -5.726 1.00 65.81 94 VAL A O 1
ATOM 775 N N . ASP A 1 95 ? 22.437 -4.833 -4.511 1.00 65.00 95 ASP A N 1
ATOM 776 C CA . ASP A 1 95 ? 21.821 -4.384 -3.271 1.00 65.00 95 ASP A CA 1
ATOM 777 C C . ASP A 1 95 ? 22.762 -4.637 -2.092 1.00 65.00 95 ASP A C 1
ATOM 779 O O . ASP A 1 95 ? 23.443 -5.665 -2.016 1.00 65.00 95 ASP A O 1
ATOM 783 N N . GLU A 1 96 ? 22.806 -3.680 -1.170 1.00 64.50 96 GLU A N 1
ATOM 784 C CA . GLU A 1 96 ? 23.546 -3.810 0.080 1.00 64.50 96 GLU A CA 1
ATOM 785 C C . GLU A 1 96 ? 22.628 -4.464 1.114 1.00 64.50 96 GLU A C 1
ATOM 787 O O . GLU A 1 96 ? 21.888 -3.797 1.836 1.00 64.50 96 GLU A O 1
ATOM 792 N N . THR A 1 97 ? 22.700 -5.789 1.239 1.00 56.09 97 THR A N 1
ATOM 793 C CA . THR A 1 97 ? 22.121 -6.449 2.411 1.00 56.09 97 THR A CA 1
ATOM 794 C C . THR A 1 97 ? 23.103 -6.356 3.572 1.00 56.09 97 THR A C 1
ATOM 796 O O . THR A 1 97 ? 24.191 -6.932 3.538 1.00 56.09 97 THR A O 1
ATOM 799 N N . TRP A 1 98 ? 22.709 -5.661 4.637 1.00 62.34 98 TRP A N 1
ATOM 800 C CA . TRP A 1 98 ? 23.457 -5.669 5.888 1.00 62.34 98 TRP A CA 1
ATOM 801 C C . TRP A 1 98 ? 23.415 -7.063 6.515 1.00 62.34 98 TRP A C 1
ATOM 803 O O . TRP A 1 98 ? 22.395 -7.488 7.057 1.00 62.34 98 TRP A O 1
ATOM 813 N N . ILE A 1 99 ? 24.534 -7.780 6.461 1.00 50.72 99 ILE A N 1
ATOM 814 C CA . ILE A 1 99 ? 24.707 -9.018 7.217 1.00 50.72 99 ILE A CA 1
ATOM 815 C C . ILE A 1 99 ? 25.332 -8.642 8.553 1.00 50.72 99 ILE A C 1
ATOM 817 O O . ILE A 1 99 ? 26.487 -8.223 8.630 1.00 50.72 99 ILE A O 1
ATOM 821 N N . HIS A 1 100 ? 24.559 -8.791 9.624 1.00 51.44 100 HIS A N 1
ATOM 822 C CA . HIS A 1 100 ? 25.083 -8.657 10.972 1.00 51.44 100 HIS A CA 1
ATOM 823 C C . HIS A 1 100 ? 26.003 -9.847 11.265 1.00 51.44 100 HIS A C 1
ATOM 825 O O . HIS A 1 100 ? 25.537 -10.912 11.663 1.00 51.44 100 HIS A O 1
ATOM 831 N N . TYR A 1 101 ? 27.315 -9.671 11.092 1.00 43.62 101 TYR A N 1
ATOM 832 C CA . TYR A 1 101 ? 28.303 -10.603 11.634 1.00 43.62 101 TYR A CA 1
ATOM 833 C C . TYR A 1 101 ? 28.429 -10.348 13.138 1.00 43.62 101 TYR A C 1
ATOM 835 O O . TYR A 1 101 ? 29.349 -9.689 13.621 1.00 43.62 101 TYR A O 1
ATOM 843 N N . PHE A 1 102 ? 27.418 -10.785 13.880 1.00 53.03 102 PHE A N 1
ATOM 844 C CA . PHE A 1 102 ? 27.441 -10.777 15.331 1.00 53.03 102 PHE A CA 1
ATOM 845 C C . PHE A 1 102 ? 27.571 -12.218 15.793 1.00 53.03 102 PHE A C 1
ATOM 847 O O . PHE A 1 102 ? 26.629 -12.994 15.662 1.00 53.03 102 PHE A O 1
ATOM 854 N N . THR A 1 103 ? 28.724 -12.571 16.354 1.00 49.16 103 THR A N 1
ATOM 855 C CA . THR A 1 103 ? 28.803 -13.708 17.268 1.00 49.16 103 THR A CA 1
ATOM 856 C C . THR A 1 103 ? 28.229 -13.208 18.591 1.00 49.16 103 THR A C 1
ATOM 858 O O . THR A 1 103 ? 28.872 -12.372 19.233 1.00 49.16 103 THR A O 1
ATOM 861 N N . PRO A 1 104 ? 27.011 -13.607 19.000 1.00 53.66 104 PRO A N 1
ATOM 862 C CA . PRO A 1 104 ? 26.473 -13.164 20.269 1.00 53.66 104 PRO A CA 1
ATOM 863 C C . PRO A 1 104 ? 27.313 -13.721 21.411 1.00 53.66 104 PRO A C 1
ATOM 865 O O . PRO A 1 104 ? 27.130 -14.856 21.836 1.00 53.66 104 PRO A O 1
ATOM 868 N N . GLU A 1 105 ? 28.192 -12.897 21.975 1.00 59.72 105 GLU A N 1
ATOM 869 C CA . GLU A 1 105 ? 28.588 -13.095 23.363 1.00 59.72 105 GLU A CA 1
ATOM 870 C C . GLU A 1 105 ? 27.316 -13.004 24.207 1.00 59.72 105 GLU A C 1
ATOM 872 O O . GLU A 1 105 ? 26.571 -12.011 24.132 1.00 59.72 105 GLU A O 1
ATOM 877 N N . MET A 1 106 ? 27.036 -14.050 24.983 1.00 58.12 106 MET A N 1
ATOM 878 C CA . MET A 1 106 ? 25.809 -14.141 25.764 1.00 58.12 106 MET A CA 1
ATOM 879 C C . MET A 1 106 ? 25.641 -12.901 26.652 1.00 58.12 106 MET A C 1
ATOM 881 O O . MET A 1 106 ? 26.596 -12.345 27.189 1.00 58.12 106 MET A O 1
ATOM 885 N N . LYS A 1 107 ? 24.396 -12.430 26.793 1.00 61.06 107 LYS A N 1
ATOM 886 C CA . LYS A 1 107 ? 24.063 -11.321 27.708 1.00 61.06 107 LYS A CA 1
ATOM 887 C C . LYS A 1 107 ? 24.208 -11.715 29.181 1.00 61.06 107 LYS A C 1
ATOM 889 O O . LYS A 1 107 ? 24.164 -10.850 30.044 1.00 61.06 107 LYS A O 1
ATOM 894 N N . LYS A 1 108 ? 24.318 -13.015 29.454 1.00 66.94 108 LYS A N 1
ATOM 895 C CA . LYS A 1 108 ? 24.412 -13.586 30.791 1.00 66.94 108 LYS A CA 1
ATOM 896 C C . LYS A 1 108 ? 25.856 -13.995 31.042 1.00 66.94 108 LYS A C 1
ATOM 898 O O . LYS A 1 108 ? 26.383 -14.840 30.325 1.00 66.94 108 LYS A O 1
ATOM 903 N N . GLN A 1 109 ? 26.449 -13.400 32.062 1.00 71.19 109 GLN A N 1
ATOM 904 C CA . GLN A 1 109 ? 27.737 -13.775 32.621 1.00 71.19 109 GLN A CA 1
ATOM 905 C C . GLN A 1 109 ? 27.554 -13.857 34.137 1.00 71.19 109 GLN A C 1
ATOM 907 O O . GLN A 1 109 ? 26.821 -13.048 34.705 1.00 71.19 109 GLN A O 1
ATOM 912 N N . TRP A 1 110 ? 28.164 -14.851 34.778 1.00 75.69 110 TRP A N 1
ATOM 913 C CA . TRP A 1 110 ? 28.208 -14.920 36.235 1.00 75.69 110 TRP A CA 1
ATOM 914 C C . TRP A 1 110 ? 29.108 -13.793 36.750 1.00 75.69 110 TRP A C 1
ATOM 916 O O . TRP A 1 110 ? 30.254 -13.690 36.317 1.00 75.69 110 TRP A O 1
ATOM 926 N N . THR A 1 111 ? 28.578 -12.947 37.630 1.00 76.69 111 THR A N 1
ATOM 927 C CA . THR A 1 111 ? 29.303 -11.834 38.261 1.00 76.69 111 THR A CA 1
ATOM 928 C C . THR A 1 111 ? 29.259 -11.976 39.777 1.00 76.69 111 THR A C 1
ATOM 930 O O . THR A 1 111 ? 28.332 -12.581 40.326 1.00 76.69 111 THR A O 1
ATOM 933 N N . SER A 1 112 ? 30.247 -11.406 40.462 1.00 82.06 112 SER A N 1
ATOM 934 C CA . SER A 1 112 ? 30.265 -11.370 41.929 1.00 82.06 112 SER A CA 1
ATOM 935 C C . SER A 1 112 ? 29.219 -10.376 42.479 1.00 82.06 112 SER A C 1
ATOM 937 O O . SER A 1 112 ? 28.860 -9.433 41.772 1.00 82.06 112 SER A O 1
ATOM 939 N N . PRO A 1 113 ? 28.740 -10.516 43.737 1.00 80.88 113 PRO A N 1
ATOM 940 C CA . PRO A 1 113 ? 27.621 -9.727 44.286 1.00 80.88 113 PRO A CA 1
ATOM 941 C C . PRO A 1 113 ? 27.772 -8.193 44.281 1.00 80.88 113 PRO A C 1
ATOM 943 O O . PRO A 1 113 ? 26.770 -7.500 44.398 1.00 80.88 113 PRO A O 1
ATOM 946 N N . ASN A 1 114 ? 28.991 -7.664 44.122 1.00 82.62 114 ASN A N 1
ATOM 947 C CA . ASN A 1 114 ? 29.285 -6.223 44.108 1.00 82.62 114 ASN A CA 1
ATOM 948 C C . ASN A 1 114 ? 29.952 -5.746 42.806 1.00 82.62 114 ASN A C 1
ATOM 950 O O . ASN A 1 114 ? 30.450 -4.621 42.743 1.00 82.62 114 ASN A O 1
ATOM 954 N N . GLU A 1 115 ? 30.002 -6.586 41.771 1.00 81.44 115 GLU A N 1
ATOM 955 C CA . GLU A 1 115 ? 30.556 -6.170 40.484 1.00 81.44 115 GLU A CA 1
ATOM 956 C C . GLU A 1 115 ? 29.532 -5.359 39.676 1.00 81.44 115 GLU A C 1
ATOM 958 O O . GLU A 1 115 ? 28.355 -5.725 39.602 1.00 81.44 115 GLU A O 1
ATOM 963 N N . PRO A 1 116 ? 29.957 -4.253 39.041 1.00 74.50 116 PRO A N 1
ATOM 964 C CA . PRO A 1 116 ? 29.083 -3.477 38.177 1.00 74.50 116 PRO A CA 1
ATOM 965 C C . PRO A 1 116 ? 28.673 -4.289 36.943 1.00 74.50 116 PRO A C 1
ATOM 967 O O . PRO A 1 116 ? 29.447 -5.080 36.405 1.00 74.50 116 PRO A O 1
ATOM 970 N N . ALA A 1 117 ? 27.455 -4.043 36.455 1.00 75.81 117 ALA A N 1
ATOM 971 C CA . ALA A 1 117 ? 26.935 -4.723 35.275 1.00 75.81 117 ALA A CA 1
ATOM 972 C C . ALA A 1 117 ? 27.859 -4.519 34.052 1.00 75.81 117 ALA A C 1
ATOM 974 O O . ALA A 1 117 ? 28.303 -3.390 33.799 1.00 75.81 117 ALA A O 1
ATOM 975 N N . PRO A 1 118 ? 28.128 -5.576 33.262 1.00 70.50 118 PRO A N 1
ATOM 976 C CA . PRO A 1 118 ? 29.012 -5.479 32.110 1.00 70.50 118 PRO A CA 1
ATOM 977 C C . PRO A 1 118 ? 28.436 -4.508 31.073 1.00 70.50 118 PRO A C 1
ATOM 979 O O . PRO A 1 118 ? 27.287 -4.625 30.640 1.00 70.50 118 PRO A O 1
ATOM 982 N N . LYS A 1 119 ? 29.252 -3.538 30.654 1.00 68.44 119 LYS A N 1
ATOM 983 C CA . LYS A 1 119 ? 28.895 -2.570 29.610 1.00 68.44 119 LYS A CA 1
ATOM 984 C C . LYS A 1 119 ? 29.252 -3.148 28.245 1.00 68.44 119 LYS A C 1
ATOM 986 O O . LYS A 1 119 ? 30.396 -3.531 28.022 1.00 68.44 119 LYS A O 1
ATOM 991 N N . LYS A 1 120 ? 28.295 -3.168 27.314 1.00 61.94 120 LYS A N 1
ATOM 992 C CA . LYS A 1 120 ? 28.558 -3.508 25.908 1.00 61.94 120 LYS A CA 1
ATOM 993 C C . LYS A 1 120 ? 28.611 -2.245 25.057 1.00 61.94 120 LYS A C 1
ATOM 995 O O . LYS A 1 120 ? 27.697 -1.426 25.109 1.00 61.94 120 LYS A O 1
ATOM 1000 N N . THR A 1 121 ? 29.652 -2.116 24.244 1.00 53.84 121 THR A N 1
ATOM 1001 C CA . THR A 1 121 ? 29.734 -1.136 23.157 1.00 53.84 121 THR A CA 1
ATOM 1002 C C . THR A 1 121 ? 29.325 -1.802 21.845 1.00 53.84 121 THR A C 1
ATOM 1004 O O . THR A 1 121 ? 29.753 -2.912 21.529 1.00 53.84 121 THR A O 1
ATOM 1007 N N . VAL A 1 122 ? 28.459 -1.143 21.074 1.00 55.44 122 VAL A N 1
ATOM 1008 C CA . VAL A 1 122 ? 28.072 -1.602 19.734 1.00 55.44 122 VAL A CA 1
ATOM 1009 C C . VAL A 1 122 ? 29.177 -1.187 18.764 1.00 55.44 122 VAL A C 1
ATOM 1011 O O . VAL A 1 122 ? 29.469 0.002 18.649 1.00 55.44 122 VAL A O 1
ATOM 1014 N N . LYS A 1 123 ? 29.814 -2.144 18.077 1.00 51.78 123 LYS A N 1
ATOM 1015 C CA . LYS A 1 123 ? 30.752 -1.822 16.991 1.00 51.78 123 LYS A CA 1
ATOM 1016 C C . LYS A 1 123 ? 29.972 -1.342 15.764 1.00 51.78 123 LYS A C 1
ATOM 1018 O O . LYS A 1 123 ? 28.942 -1.920 15.418 1.00 51.78 123 LYS A O 1
ATOM 1023 N N . SER A 1 124 ? 30.458 -0.270 15.142 1.00 48.78 124 SER A N 1
ATOM 1024 C CA . SER A 1 124 ? 29.864 0.322 13.946 1.00 48.78 124 SER A CA 1
ATOM 1025 C C . SER A 1 124 ? 30.046 -0.568 12.718 1.00 48.78 124 SER A C 1
ATOM 1027 O O . SER A 1 124 ? 30.969 -1.375 12.617 1.00 48.78 124 SER A O 1
ATOM 1029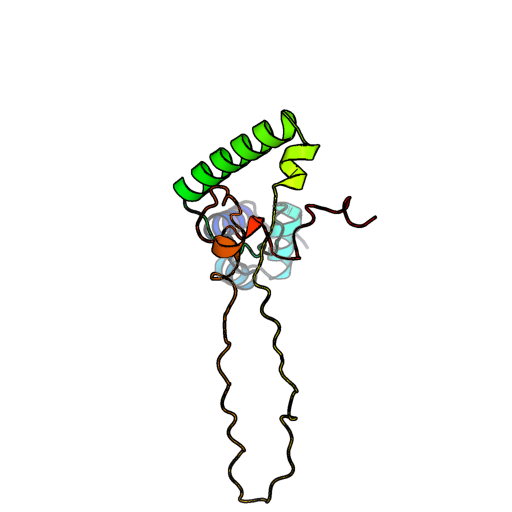 N N . VAL A 1 125 ? 29.112 -0.405 11.787 1.00 49.25 125 VAL A N 1
ATOM 1030 C CA . VAL A 1 125 ? 28.993 -1.180 10.558 1.00 49.25 125 VAL A CA 1
ATOM 1031 C C . VAL A 1 125 ? 29.858 -0.543 9.460 1.00 49.25 125 VAL A C 1
ATOM 1033 O O . VAL A 1 125 ? 29.771 0.663 9.241 1.00 49.25 125 VAL A O 1
ATOM 1036 N N . GLY A 1 126 ? 30.699 -1.326 8.778 1.00 48.94 126 GLY A N 1
ATOM 1037 C CA . GLY A 1 126 ? 31.519 -0.859 7.649 1.00 48.94 126 GLY A CA 1
ATOM 1038 C C . GLY A 1 126 ? 30.842 -1.088 6.291 1.00 48.94 126 GLY A C 1
ATOM 1039 O O . GLY A 1 126 ? 30.189 -2.112 6.104 1.00 48.94 126 GLY A O 1
ATOM 1040 N N . LYS A 1 127 ? 31.014 -0.153 5.343 1.00 48.91 127 LYS A N 1
ATOM 1041 C CA . LYS A 1 127 ? 30.541 -0.235 3.943 1.00 48.91 127 LYS A CA 1
ATOM 1042 C C . LYS A 1 127 ? 31.718 -0.242 2.964 1.00 48.91 127 LYS A C 1
ATOM 1044 O O . LYS A 1 127 ? 32.605 0.595 3.106 1.00 48.91 127 LYS A O 1
ATOM 1049 N N . ALA A 1 128 ? 31.686 -1.094 1.936 1.00 49.12 128 ALA A N 1
ATOM 1050 C CA . ALA A 1 128 ? 32.566 -0.987 0.766 1.00 49.12 128 ALA A CA 1
ATOM 1051 C C . ALA A 1 128 ? 31.954 -1.707 -0.454 1.00 49.12 128 ALA A C 1
ATOM 1053 O O . ALA A 1 128 ? 32.035 -2.927 -0.549 1.00 49.12 128 ALA A O 1
ATOM 1054 N N . MET A 1 129 ? 31.343 -0.964 -1.387 1.00 48.03 129 MET A N 1
ATOM 1055 C CA . MET A 1 129 ? 30.812 -1.530 -2.645 1.00 48.03 129 MET A CA 1
ATOM 1056 C C . MET A 1 129 ? 30.940 -0.580 -3.855 1.00 48.03 129 MET A C 1
ATOM 1058 O O . MET A 1 129 ? 31.185 -1.030 -4.971 1.00 48.03 129 MET A O 1
ATOM 1062 N N . ALA A 1 130 ? 30.871 0.742 -3.655 1.00 46.28 130 ALA A N 1
ATOM 1063 C CA . ALA A 1 130 ? 30.814 1.717 -4.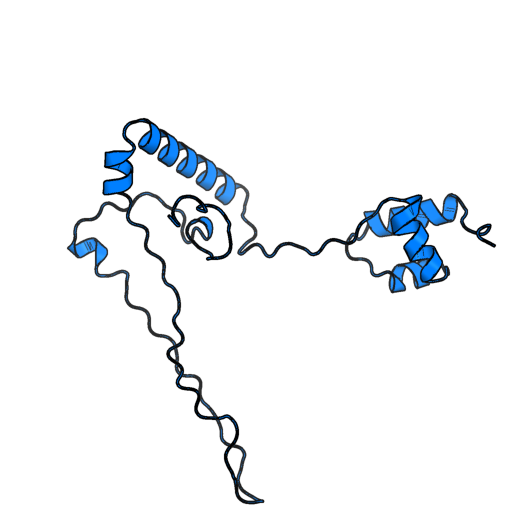755 1.00 46.28 130 ALA A CA 1
ATOM 1064 C C . ALA A 1 130 ? 32.054 1.753 -5.680 1.00 46.28 130 ALA A C 1
ATOM 1066 O O . ALA A 1 130 ? 31.937 2.108 -6.849 1.00 46.28 130 ALA A O 1
ATOM 1067 N N . THR A 1 131 ? 33.240 1.369 -5.201 1.00 45.69 131 THR A N 1
ATOM 1068 C CA . THR A 1 131 ? 34.503 1.569 -5.939 1.00 45.69 131 THR A CA 1
ATOM 1069 C C . THR A 1 131 ? 34.701 0.598 -7.113 1.00 45.69 131 THR A C 1
ATOM 1071 O O . THR A 1 131 ? 35.426 0.918 -8.049 1.00 45.69 131 THR A O 1
ATOM 1074 N N . LYS A 1 132 ? 34.056 -0.579 -7.108 1.00 52.97 132 LYS A N 1
ATOM 1075 C CA . LYS A 1 132 ? 34.374 -1.661 -8.060 1.00 52.97 132 LYS A CA 1
ATOM 1076 C C . LYS A 1 132 ? 33.656 -1.540 -9.418 1.00 52.97 132 LYS A C 1
ATOM 1078 O O . LYS A 1 132 ? 34.177 -2.015 -10.421 1.00 52.97 132 LYS A O 1
ATOM 1083 N N . PHE A 1 133 ? 32.501 -0.870 -9.494 1.00 55.97 133 PHE A N 1
ATOM 1084 C CA . PHE A 1 133 ? 31.715 -0.767 -10.740 1.00 55.97 133 PHE A CA 1
ATOM 1085 C C . PHE A 1 133 ? 32.384 0.086 -11.823 1.00 55.97 133 PHE A C 1
ATOM 1087 O O . PHE A 1 133 ? 32.360 -0.289 -12.995 1.00 55.97 133 PHE A O 1
ATOM 1094 N N . ASN A 1 134 ? 33.047 1.176 -11.426 1.00 53.72 134 ASN A N 1
ATOM 1095 C CA . ASN A 1 134 ? 33.777 2.044 -12.354 1.00 53.72 134 ASN A CA 1
ATOM 1096 C C . ASN A 1 134 ? 34.989 1.339 -12.987 1.00 53.72 134 ASN A C 1
ATOM 1098 O O . ASN A 1 134 ? 35.340 1.628 -14.127 1.00 53.72 134 ASN A O 1
ATOM 1102 N N . GLU A 1 135 ? 35.608 0.390 -12.277 1.00 56.34 135 GLU A N 1
ATOM 1103 C CA . GLU A 1 135 ? 36.766 -0.377 -12.759 1.00 56.34 135 GLU A CA 1
ATOM 1104 C C . GLU A 1 135 ? 36.388 -1.322 -13.914 1.00 56.34 135 GLU A C 1
ATOM 1106 O O . GLU A 1 135 ? 37.158 -1.497 -14.856 1.00 56.34 135 GLU A O 1
ATOM 1111 N N . PHE A 1 136 ? 35.173 -1.877 -13.885 1.00 59.28 136 PHE A N 1
ATOM 1112 C CA . PHE A 1 136 ? 34.694 -2.852 -14.869 1.00 59.28 136 PHE A CA 1
ATOM 1113 C C . PHE A 1 136 ? 33.902 -2.246 -16.040 1.00 59.28 136 PHE A C 1
ATOM 1115 O O . PHE A 1 136 ? 33.397 -2.991 -16.877 1.00 59.28 136 PHE A O 1
ATOM 1122 N N . ARG A 1 137 ? 33.823 -0.908 -16.136 1.00 63.78 137 ARG A N 1
ATOM 1123 C CA . ARG A 1 137 ? 33.133 -0.175 -17.220 1.00 63.78 137 ARG A CA 1
ATOM 1124 C C . ARG A 1 137 ? 31.665 -0.581 -17.420 1.00 63.78 137 ARG A C 1
ATOM 1126 O O . ARG A 1 137 ? 31.179 -0.606 -18.549 1.00 63.78 137 ARG A O 1
ATOM 1133 N N . TYR A 1 138 ? 30.956 -0.893 -16.338 1.00 64.00 138 TYR A N 1
ATOM 1134 C CA . TYR A 1 138 ? 29.517 -1.128 -16.416 1.00 64.00 138 TYR A CA 1
ATOM 1135 C C . TYR A 1 138 ? 28.767 0.193 -16.617 1.00 64.00 138 TYR A C 1
ATOM 1137 O O . TYR A 1 138 ? 29.071 1.194 -15.969 1.00 64.00 138 TYR A O 1
ATOM 1145 N N . GLU A 1 139 ? 27.782 0.189 -17.511 1.00 64.69 139 GLU A N 1
ATOM 1146 C CA . GLU A 1 139 ? 26.894 1.329 -17.725 1.00 64.69 139 GLU A CA 1
ATOM 1147 C C . GLU A 1 139 ? 25.825 1.354 -16.627 1.00 64.69 139 GLU A C 1
ATOM 1149 O O . GLU A 1 139 ? 25.080 0.390 -16.441 1.00 64.69 139 GLU A O 1
ATOM 1154 N N . LEU A 1 140 ? 25.767 2.450 -15.869 1.00 64.06 140 LEU A N 1
ATOM 1155 C CA . LEU A 1 140 ? 24.768 2.623 -14.822 1.00 64.06 140 LEU A CA 1
ATOM 1156 C C . LEU A 1 140 ? 23.469 3.134 -15.445 1.00 64.06 140 LEU A C 1
ATOM 1158 O O . LEU A 1 140 ? 23.403 4.273 -15.908 1.00 64.06 140 LEU A O 1
ATOM 1162 N N . LEU A 1 141 ? 22.423 2.308 -15.417 1.00 64.81 141 LEU A N 1
ATOM 1163 C CA . LEU A 1 141 ? 21.094 2.758 -15.818 1.00 64.81 141 LEU A CA 1
ATOM 1164 C C . LEU A 1 141 ? 20.578 3.830 -14.844 1.00 64.81 141 LEU A C 1
ATOM 1166 O O . LEU A 1 141 ? 20.780 3.704 -13.631 1.00 64.81 141 LEU A O 1
ATOM 1170 N N . PRO A 1 142 ? 19.885 4.869 -15.344 1.00 60.81 142 PRO A N 1
ATOM 1171 C CA . PRO A 1 142 ? 19.322 5.903 -14.494 1.00 60.81 142 PRO A CA 1
ATOM 1172 C C . P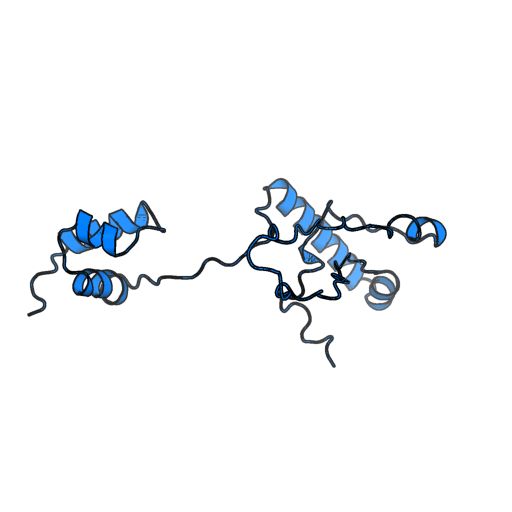RO A 1 142 ? 18.315 5.279 -13.526 1.00 60.81 142 PRO A C 1
ATOM 1174 O O . PRO A 1 142 ? 17.270 4.760 -13.918 1.00 60.81 142 PRO A O 1
ATOM 1177 N N . HIS A 1 143 ? 18.632 5.347 -12.238 1.00 57.88 143 HIS A N 1
ATOM 1178 C CA . HIS A 1 143 ? 17.748 4.948 -11.156 1.00 57.88 143 HIS A CA 1
ATOM 1179 C C . HIS A 1 143 ? 17.642 6.098 -10.157 1.00 57.88 143 HIS A C 1
ATOM 1181 O O . HIS A 1 143 ? 18.581 6.872 -9.965 1.00 57.88 143 HIS A O 1
ATOM 1187 N N . GLN A 1 144 ? 16.498 6.223 -9.490 1.00 52.94 144 GLN A N 1
ATOM 1188 C CA . GLN A 1 144 ? 16.381 7.198 -8.412 1.00 52.94 144 GLN A CA 1
ATOM 1189 C C . GLN A 1 144 ? 17.339 6.849 -7.267 1.00 52.94 144 GLN A C 1
ATOM 1191 O O . GLN A 1 144 ? 17.625 5.672 -7.016 1.00 52.94 144 GLN A O 1
ATOM 1196 N N . ALA A 1 145 ? 17.821 7.867 -6.547 1.00 47.69 145 ALA A N 1
ATOM 1197 C CA . ALA A 1 145 ? 18.577 7.658 -5.319 1.00 47.69 145 ALA A CA 1
ATOM 1198 C C . ALA A 1 145 ? 17.723 6.831 -4.343 1.00 47.69 145 ALA A C 1
ATOM 1200 O O . ALA A 1 145 ? 16.704 7.311 -3.853 1.00 47.69 145 ALA A O 1
ATOM 1201 N N . TYR A 1 146 ? 18.144 5.588 -4.084 1.00 53.69 146 TYR A N 1
ATOM 1202 C CA . TYR A 1 146 ? 17.396 4.579 -3.327 1.00 53.69 146 TYR A CA 1
ATOM 1203 C C . TYR A 1 146 ? 15.996 4.295 -3.901 1.00 53.69 146 TYR A C 1
ATOM 1205 O O . TYR A 1 146 ? 14.995 4.839 -3.435 1.00 53.69 146 TYR A O 1
ATOM 1213 N N . SER A 1 147 ? 15.911 3.365 -4.856 1.00 48.09 147 SER A N 1
ATOM 1214 C CA . SER A 1 147 ? 14.648 2.704 -5.203 1.00 48.09 147 SER A CA 1
ATOM 1215 C C . SER A 1 147 ? 14.503 1.461 -4.314 1.00 48.09 147 SER A C 1
ATOM 1217 O O . SER A 1 147 ? 15.122 0.441 -4.614 1.00 48.09 147 SER A O 1
ATOM 1219 N N . PRO A 1 148 ? 13.716 1.489 -3.220 1.00 47.66 148 PRO A N 1
ATOM 1220 C CA . PRO A 1 148 ? 13.443 0.275 -2.451 1.00 47.66 148 PRO A CA 1
ATOM 1221 C C . PRO A 1 148 ? 12.747 -0.796 -3.310 1.00 47.66 148 PRO A C 1
ATOM 1223 O O . PRO A 1 148 ? 12.689 -1.950 -2.943 1.00 47.66 148 PRO A O 1
ATOM 1226 N N . ASP A 1 149 ? 12.245 -0.466 -4.493 1.00 48.91 149 ASP A N 1
ATOM 1227 C CA . ASP A 1 149 ? 11.506 -1.407 -5.352 1.00 48.91 149 ASP A CA 1
ATOM 1228 C C . ASP A 1 149 ? 12.391 -2.428 -6.044 1.00 48.91 149 ASP A C 1
ATOM 1230 O O . ASP A 1 149 ? 11.864 -3.364 -6.639 1.00 48.91 149 ASP A O 1
ATOM 1234 N N . LEU A 1 150 ? 13.713 -2.255 -5.969 1.00 47.12 150 LEU A N 1
ATOM 1235 C CA . LEU A 1 150 ? 14.628 -3.292 -6.408 1.00 47.12 150 LEU A CA 1
ATOM 1236 C C . LEU A 1 150 ? 14.880 -4.332 -5.311 1.00 47.12 150 LEU A C 1
ATOM 1238 O O . LEU A 1 150 ? 15.123 -5.467 -5.697 1.00 47.12 150 LEU A O 1
ATOM 1242 N N . VAL A 1 151 ? 14.716 -4.020 -4.008 1.00 46.06 151 VAL A N 1
ATOM 1243 C CA . VAL A 1 151 ? 14.650 -4.991 -2.885 1.00 46.06 151 VAL A CA 1
ATOM 1244 C C . VAL A 1 151 ? 14.054 -4.306 -1.621 1.00 46.06 151 VAL A C 1
ATOM 1246 O O . VAL A 1 151 ? 14.643 -3.369 -1.080 1.00 46.06 151 VAL A O 1
ATOM 1249 N N . PRO A 1 152 ? 12.904 -4.768 -1.086 1.00 41.97 152 PRO A N 1
ATOM 1250 C CA . PRO A 1 152 ? 12.985 -5.707 0.035 1.00 41.97 152 PRO A CA 1
ATOM 1251 C C . PRO A 1 152 ? 12.605 -7.116 -0.394 1.00 41.97 152 PRO A C 1
ATOM 1253 O O . PRO A 1 152 ? 11.712 -7.300 -1.219 1.00 41.97 152 PRO A O 1
ATOM 1256 N N . ARG A 1 153 ? 13.207 -8.112 0.261 1.00 41.66 153 ARG A N 1
ATOM 1257 C CA . ARG A 1 153 ? 12.914 -9.555 0.159 1.00 41.66 153 ARG A CA 1
ATOM 1258 C C . ARG A 1 153 ? 11.437 -9.963 0.363 1.00 41.66 153 ARG A C 1
ATOM 1260 O O . ARG A 1 153 ? 11.146 -11.153 0.308 1.00 41.66 153 ARG A O 1
ATOM 1267 N N . ASP A 1 154 ? 10.515 -9.017 0.533 1.00 39.81 154 ASP A N 1
ATOM 1268 C CA . ASP A 1 154 ? 9.141 -9.250 0.980 1.00 39.81 154 ASP A CA 1
ATOM 1269 C C . ASP A 1 154 ? 8.061 -8.928 -0.068 1.00 39.81 154 ASP A C 1
ATOM 1271 O O . ASP A 1 154 ? 6.872 -9.088 0.208 1.00 39.81 154 ASP A O 1
ATOM 1275 N N . TYR A 1 155 ? 8.430 -8.514 -1.286 1.00 44.16 155 TYR A N 1
ATOM 1276 C CA . TYR A 1 155 ? 7.456 -8.305 -2.361 1.00 44.16 155 TYR A CA 1
ATOM 1277 C C . TYR A 1 155 ? 7.526 -9.439 -3.387 1.00 44.16 155 TYR A C 1
ATOM 1279 O O . TYR A 1 155 ? 8.553 -9.691 -4.010 1.00 44.16 155 TYR A O 1
ATOM 1287 N N . PHE A 1 156 ? 6.394 -10.126 -3.544 1.00 44.59 156 PHE A N 1
ATOM 1288 C CA . PHE A 1 156 ? 6.106 -11.276 -4.410 1.00 44.59 156 PHE A CA 1
ATOM 1289 C C . PHE A 1 156 ? 6.269 -11.017 -5.928 1.00 44.59 156 PHE A C 1
ATOM 1291 O O . PHE A 1 156 ? 5.462 -11.489 -6.723 1.00 44.59 156 PHE A O 1
ATOM 1298 N N . LEU A 1 157 ? 7.276 -10.263 -6.370 1.00 42.62 157 LEU A N 1
ATOM 1299 C CA . LEU A 1 157 ? 7.404 -9.861 -7.775 1.00 42.62 157 LEU A CA 1
ATOM 1300 C C . LEU A 1 157 ? 8.052 -10.918 -8.678 1.00 42.62 157 LEU A C 1
ATOM 1302 O O . LEU A 1 157 ? 7.939 -10.815 -9.894 1.00 42.62 157 LEU A O 1
ATOM 1306 N N . PHE A 1 158 ? 8.647 -11.978 -8.123 1.00 40.91 158 PHE A N 1
ATOM 1307 C CA . PHE A 1 158 ? 9.352 -12.982 -8.928 1.00 40.91 158 PHE A CA 1
ATOM 1308 C C . PHE A 1 158 ? 9.128 -14.420 -8.450 1.00 40.91 158 PHE A C 1
ATOM 1310 O O . PHE A 1 158 ? 10.078 -15.161 -8.203 1.00 40.91 158 PHE A O 1
ATOM 1317 N N . LEU A 1 159 ? 7.868 -14.857 -8.332 1.00 38.91 159 LEU A N 1
ATOM 1318 C CA . LEU A 1 159 ? 7.580 -16.276 -8.061 1.00 38.91 159 LEU A CA 1
ATOM 1319 C C . LEU A 1 159 ? 8.145 -17.201 -9.160 1.00 38.91 159 LEU A C 1
ATOM 1321 O O . LEU A 1 159 ? 8.554 -18.322 -8.879 1.00 38.91 159 LEU A O 1
ATOM 1325 N N . ASN A 1 160 ? 8.218 -16.704 -10.398 1.00 38.62 160 ASN A N 1
ATOM 1326 C CA . ASN A 1 160 ? 8.630 -17.481 -11.569 1.00 38.62 160 ASN A CA 1
ATOM 1327 C C . ASN A 1 160 ? 10.151 -17.584 -11.769 1.00 38.62 160 ASN A C 1
ATOM 1329 O O . ASN A 1 160 ? 10.578 -18.329 -12.641 1.00 38.62 160 ASN A O 1
ATOM 1333 N N . LEU A 1 161 ? 10.962 -16.888 -10.964 1.00 37.53 161 LEU A N 1
ATOM 1334 C CA . LEU A 1 161 ? 12.431 -17.003 -10.988 1.00 37.53 161 LEU A CA 1
ATOM 1335 C C . LEU A 1 161 ? 12.972 -17.944 -9.895 1.00 37.53 161 LEU A C 1
ATOM 1337 O O . LEU A 1 161 ? 14.174 -17.999 -9.666 1.00 37.53 161 LEU A O 1
ATOM 1341 N N . LYS A 1 162 ? 12.089 -18.675 -9.200 1.00 34.91 162 LYS A N 1
ATOM 1342 C CA . LYS A 1 162 ? 12.442 -19.679 -8.178 1.00 34.91 162 LYS A CA 1
ATOM 1343 C C . LYS A 1 162 ? 12.301 -21.130 -8.671 1.00 34.91 162 LYS A C 1
ATOM 1345 O O . LYS A 1 162 ? 12.100 -22.022 -7.849 1.00 34.91 162 LYS A O 1
ATOM 1350 N N . LYS A 1 163 ? 12.354 -21.365 -9.983 1.00 34.62 163 LYS A N 1
ATOM 1351 C CA . LYS A 1 163 ? 12.439 -22.713 -10.561 1.00 34.62 163 LYS A CA 1
ATOM 1352 C C . LYS A 1 163 ? 13.836 -22.970 -11.091 1.00 34.62 163 LYS A C 1
ATOM 1354 O O . LYS A 1 163 ? 14.391 -22.026 -11.689 1.00 34.62 163 LYS A O 1
#

InterPro domains:
  IPR036397 Ribonuclease H superfamily [G3DSA:3.30.420.10] (56-128)
  IPR036397 Ribonuclease H superfamily [G3DSA:3.30.420.10] (129-163)
  IPR052709 Transposase-Methyltransferase Hybrid [PTHR46060] (4-131)

Secondary structure (DSSP, 8-state):
--TT--HHHHHHHHHHHHH-TT--HHHHHHHHT--HHHHHHIIIIIS-----PPP--S-PPPHHHHHHHHHHHHHHHHHHHH-HHHHHHH----------------S-----TTPPPPPPPPPPPP---THHHHHTT-------SS-GGG--TT--TTGGG--

Radius of gyration: 27.5 Å; chains: 1; bounding box: 70×36×72 Å